Protein AF-A0A0L7K954-F1 (afdb_monomer_lite)

Foldseek 3Di:
DPDDPVPPDDPDDDDPVVVVVVVVVVVVVVVVVVVVVVVVVVVVVVVVVVVVVVVVVVVCVVVCVVPPPPPDLPDDLVVLQVLCVVVVHDSDDVPDDPVNSSVVSVVSVVVVVVVVVVPDPPVVCVVVVNDDPVVVVVVVVVVVVVVVVPPPDDDDDDDDDDDDDDDD

Radius of gyration: 40.03 Å; chains: 1; bounding box: 91×64×112 Å

Structure (mmCIF, N/CA/C/O backbone):
data_AF-A0A0L7K954-F1
#
_entry.id   AF-A0A0L7K954-F1
#
loop_
_atom_site.group_PDB
_atom_site.id
_atom_site.type_symbol
_atom_site.label_atom_id
_atom_site.label_alt_id
_atom_site.label_comp_id
_atom_site.label_asym_id
_atom_site.label_entity_id
_atom_site.label_seq_id
_atom_site.pdbx_PDB_ins_code
_atom_site.Cartn_x
_atom_site.Cartn_y
_atom_site.Cartn_z
_atom_site.occupancy
_atom_site.B_iso_or_equiv
_atom_site.auth_seq_id
_atom_site.auth_comp_id
_atom_site.auth_asym_id
_atom_site.auth_atom_id
_atom_site.pdbx_PDB_model_num
ATOM 1 N N . MET A 1 1 ? 67.110 -6.646 -55.947 1.00 38.53 1 MET A N 1
ATOM 2 C CA . MET A 1 1 ? 66.412 -5.771 -56.920 1.00 38.53 1 MET A CA 1
ATOM 3 C C . MET A 1 1 ? 64.968 -6.265 -56.921 1.00 38.53 1 MET A C 1
ATOM 5 O O . MET A 1 1 ? 64.557 -6.923 -57.857 1.00 38.53 1 MET A O 1
ATOM 9 N N . ASP A 1 2 ? 64.229 -6.052 -55.823 1.00 47.50 2 ASP A N 1
ATOM 10 C CA . ASP A 1 2 ? 63.022 -6.852 -55.506 1.00 47.50 2 ASP A CA 1
ATOM 11 C C . ASP A 1 2 ? 61.859 -5.988 -55.011 1.00 47.50 2 ASP A C 1
ATOM 13 O O . ASP A 1 2 ? 61.290 -6.209 -53.942 1.00 47.50 2 ASP A O 1
ATOM 17 N N . SER A 1 3 ? 61.516 -4.948 -55.768 1.00 51.44 3 SER A N 1
ATOM 18 C CA . SER A 1 3 ? 60.456 -4.015 -55.360 1.00 51.44 3 SER A CA 1
ATOM 19 C C . SER A 1 3 ? 59.520 -3.558 -56.481 1.00 51.44 3 SER A C 1
ATOM 21 O O . SER A 1 3 ? 58.655 -2.723 -56.234 1.00 51.44 3 SER A O 1
ATOM 23 N N . LEU A 1 4 ? 59.606 -4.137 -57.684 1.00 52.12 4 LEU A N 1
ATOM 24 C CA . LEU A 1 4 ? 58.765 -3.736 -58.825 1.00 52.12 4 LEU A CA 1
ATOM 25 C C . LEU A 1 4 ? 57.658 -4.739 -59.206 1.00 52.12 4 LEU A C 1
ATOM 27 O O . LEU A 1 4 ? 56.691 -4.339 -59.852 1.00 52.12 4 LEU A O 1
ATOM 31 N N . ASP A 1 5 ? 57.700 -5.989 -58.728 1.00 54.09 5 ASP A N 1
ATOM 32 C CA . ASP A 1 5 ? 56.756 -7.035 -59.173 1.00 54.09 5 ASP A CA 1
ATOM 33 C C . ASP A 1 5 ? 55.465 -7.176 -58.343 1.00 54.09 5 ASP A C 1
ATOM 35 O O . ASP A 1 5 ? 54.527 -7.851 -58.765 1.00 54.09 5 ASP A O 1
ATOM 39 N N . LYS A 1 6 ? 55.326 -6.486 -57.202 1.00 52.16 6 LYS A N 1
ATOM 40 C CA . LYS A 1 6 ? 54.077 -6.519 -56.401 1.00 52.16 6 LYS A CA 1
ATOM 41 C C . LYS A 1 6 ? 52.984 -5.550 -56.876 1.00 52.16 6 LYS A C 1
ATOM 43 O O . LYS A 1 6 ? 51.881 -5.572 -56.337 1.00 52.16 6 LYS A O 1
ATOM 48 N N . ILE A 1 7 ? 53.252 -4.717 -57.886 1.00 54.69 7 ILE A N 1
ATOM 49 C CA . ILE A 1 7 ? 52.321 -3.670 -58.360 1.00 54.69 7 ILE A CA 1
ATOM 50 C C . ILE A 1 7 ? 51.445 -4.156 -59.537 1.00 54.69 7 ILE A C 1
ATOM 52 O O . ILE A 1 7 ? 50.554 -3.444 -59.990 1.00 54.69 7 ILE A O 1
ATOM 56 N N . LYS A 1 8 ? 51.594 -5.404 -60.004 1.00 53.16 8 LYS A N 1
ATOM 57 C CA . LYS A 1 8 ? 50.666 -6.032 -60.972 1.00 53.16 8 LYS A CA 1
ATOM 58 C C . LYS A 1 8 ? 49.481 -6.738 -60.292 1.00 53.16 8 LYS A C 1
ATOM 60 O O . LYS A 1 8 ? 49.048 -7.809 -60.702 1.00 53.16 8 LYS A O 1
ATOM 65 N N . GLY A 1 9 ? 48.920 -6.127 -59.251 1.00 55.50 9 GLY A N 1
ATOM 66 C CA . GLY A 1 9 ? 47.622 -6.531 -58.713 1.00 55.50 9 GLY A CA 1
ATOM 67 C C . GLY A 1 9 ? 46.505 -5.985 -59.600 1.00 55.50 9 GLY A C 1
ATOM 68 O O . GLY A 1 9 ? 46.386 -4.772 -59.752 1.00 55.50 9 GLY A O 1
ATOM 69 N N . ASN A 1 10 ? 45.699 -6.867 -60.194 1.00 61.53 10 ASN A N 1
ATOM 70 C CA . ASN A 1 10 ? 44.480 -6.538 -60.938 1.00 61.53 10 ASN A CA 1
ATOM 71 C C . ASN A 1 10 ? 43.645 -5.493 -60.166 1.00 61.53 10 ASN A C 1
ATOM 73 O O . ASN A 1 10 ? 43.032 -5.828 -59.149 1.00 61.53 10 ASN A O 1
ATOM 77 N N . LYS A 1 11 ? 43.656 -4.222 -60.600 1.00 65.50 11 LYS A N 1
ATOM 78 C CA . LYS A 1 11 ? 42.882 -3.147 -59.961 1.00 65.50 11 LYS A CA 1
ATOM 79 C C . LYS A 1 11 ? 41.401 -3.420 -60.207 1.00 65.50 11 LYS A C 1
ATOM 81 O O . LYS A 1 11 ? 40.843 -3.019 -61.225 1.00 65.50 11 LYS A O 1
ATOM 86 N N . ARG A 1 12 ? 40.773 -4.137 -59.273 1.00 70.94 12 ARG A N 1
ATOM 87 C CA . ARG A 1 12 ? 39.321 -4.322 -59.231 1.00 70.94 12 ARG A CA 1
ATOM 88 C C . ARG A 1 12 ? 38.713 -2.955 -58.937 1.00 70.94 12 ARG A C 1
ATOM 90 O O . ARG A 1 12 ? 38.834 -2.443 -57.828 1.00 70.94 12 ARG A O 1
ATOM 97 N N . TRP A 1 13 ? 38.130 -2.340 -59.956 1.00 75.62 13 TRP A N 1
ATOM 98 C CA . TRP A 1 13 ? 37.354 -1.120 -59.795 1.00 75.62 13 TRP A CA 1
ATOM 99 C C . TRP A 1 13 ? 36.072 -1.481 -59.048 1.00 75.62 13 TRP A C 1
ATOM 101 O O . TRP A 1 13 ? 35.283 -2.293 -59.525 1.00 75.62 13 TRP A O 1
ATOM 111 N N . PHE A 1 14 ? 35.891 -0.912 -57.861 1.00 73.88 14 PHE A N 1
ATOM 112 C CA . PHE A 1 14 ? 34.662 -1.062 -57.093 1.00 73.88 14 PHE A CA 1
ATOM 113 C C . PHE A 1 14 ? 33.767 0.139 -57.357 1.00 73.88 14 PHE A C 1
ATOM 115 O O . PHE A 1 14 ? 34.235 1.279 -57.399 1.00 73.88 14 PHE A O 1
ATOM 122 N N . LYS A 1 15 ? 32.471 -0.109 -57.541 1.00 86.75 15 LYS A N 1
ATOM 123 C CA . LYS A 1 15 ? 31.499 0.971 -57.663 1.00 86.75 15 LYS A CA 1
ATOM 124 C C . LYS A 1 15 ? 31.411 1.675 -56.311 1.00 86.75 15 LYS A C 1
ATOM 126 O O . LYS A 1 15 ? 31.278 1.018 -55.282 1.00 86.75 15 LYS A O 1
ATOM 131 N N . GLN A 1 16 ? 31.449 3.005 -56.308 1.00 83.00 16 GLN A N 1
ATOM 132 C CA . GLN A 1 16 ? 31.371 3.791 -55.070 1.00 83.00 16 GLN A CA 1
ATOM 133 C C . GLN A 1 16 ? 30.126 3.432 -54.238 1.00 83.00 16 GLN A C 1
ATOM 135 O O . GLN A 1 16 ? 30.214 3.294 -53.022 1.00 83.00 16 GLN A O 1
ATOM 140 N N . ALA A 1 17 ? 29.001 3.178 -54.915 1.00 86.00 17 ALA A N 1
ATOM 141 C CA . ALA A 1 17 ? 27.760 2.730 -54.289 1.00 86.00 17 ALA A CA 1
ATOM 142 C C . ALA A 1 17 ? 27.900 1.385 -53.549 1.00 86.00 17 ALA A C 1
ATOM 144 O O . ALA A 1 17 ? 27.275 1.191 -52.511 1.00 86.00 17 ALA A O 1
ATOM 145 N N . ASP A 1 18 ? 28.731 0.460 -54.040 1.00 86.88 18 ASP A N 1
ATOM 146 C CA . ASP A 1 18 ? 28.927 -0.847 -53.399 1.00 86.88 18 ASP A CA 1
ATOM 147 C C . ASP A 1 18 ? 29.752 -0.710 -52.111 1.00 86.88 18 ASP A C 1
ATOM 149 O O . ASP A 1 18 ? 29.427 -1.331 -51.098 1.00 86.88 18 ASP A O 1
ATOM 153 N N . LEU A 1 19 ? 30.769 0.161 -52.122 1.00 84.94 19 LEU A N 1
ATOM 154 C CA . LEU A 1 19 ? 31.563 0.498 -50.935 1.00 84.94 19 LEU A CA 1
ATOM 155 C C . LEU A 1 19 ? 30.722 1.210 -49.868 1.00 84.94 19 LEU A C 1
ATOM 157 O O . LEU A 1 19 ? 30.845 0.916 -48.680 1.00 84.94 19 LEU A O 1
ATOM 161 N N . GLU A 1 20 ? 29.861 2.138 -50.279 1.00 86.06 20 GLU A N 1
ATOM 162 C CA . GLU A 1 20 ? 28.959 2.855 -49.377 1.00 86.06 20 GLU A CA 1
ATOM 163 C C . GLU A 1 20 ? 27.897 1.924 -48.778 1.00 86.06 20 GLU A C 1
ATOM 165 O O . GLU A 1 20 ? 27.682 1.923 -47.567 1.00 86.06 20 GLU A O 1
ATOM 170 N N . ASN A 1 21 ? 27.318 1.036 -49.590 1.00 89.00 21 ASN A N 1
ATOM 171 C CA . ASN A 1 21 ? 26.397 0.008 -49.111 1.00 89.00 21 ASN A CA 1
ATOM 172 C C . ASN A 1 21 ? 27.053 -0.944 -48.107 1.00 89.00 21 ASN A C 1
ATOM 174 O O . ASN A 1 21 ? 26.406 -1.356 -47.144 1.00 89.00 21 ASN A O 1
ATOM 178 N N . GLN A 1 22 ? 28.323 -1.303 -48.307 1.00 88.44 22 GLN A N 1
ATOM 179 C CA . GLN A 1 22 ? 29.054 -2.138 -47.358 1.00 88.44 22 GLN A CA 1
ATOM 180 C C . GLN A 1 22 ? 29.241 -1.423 -46.012 1.00 88.44 22 GLN A C 1
ATOM 182 O O . GLN A 1 22 ? 28.912 -1.996 -44.973 1.00 88.44 22 GLN A O 1
ATOM 187 N N . LYS A 1 23 ? 29.657 -0.151 -46.030 1.00 90.50 23 LYS A N 1
ATOM 188 C CA . LYS A 1 23 ? 29.780 0.672 -44.815 1.00 90.50 23 LYS A CA 1
ATOM 189 C C . LYS A 1 23 ? 28.443 0.820 -44.088 1.00 90.50 23 LYS A C 1
ATOM 191 O O . LYS A 1 23 ? 28.375 0.610 -42.882 1.00 90.50 23 LYS A O 1
ATOM 196 N N . ASN A 1 24 ? 27.364 1.104 -44.816 1.00 90.62 24 ASN A N 1
ATOM 197 C CA . ASN A 1 24 ? 26.029 1.257 -44.232 1.00 90.62 24 ASN A CA 1
ATOM 198 C C . ASN A 1 24 ? 25.519 -0.047 -43.600 1.00 90.62 24 ASN A C 1
ATOM 200 O O . ASN A 1 24 ? 24.907 -0.018 -42.534 1.00 90.62 24 ASN A O 1
ATOM 204 N N . LYS A 1 25 ? 25.812 -1.205 -44.206 1.00 92.38 25 LYS A N 1
ATOM 205 C CA . LYS A 1 25 ? 25.501 -2.516 -43.613 1.00 92.38 25 LYS A CA 1
ATOM 206 C C . LYS A 1 25 ? 26.268 -2.757 -42.315 1.00 92.38 25 LYS A C 1
ATOM 208 O O . LYS A 1 25 ? 25.685 -3.250 -41.354 1.00 92.38 25 LYS A O 1
ATOM 213 N N . GLU A 1 26 ? 27.553 -2.418 -42.269 1.00 91.12 26 GLU A N 1
ATOM 214 C CA . GLU A 1 26 ? 28.372 -2.558 -41.059 1.00 91.12 26 GLU A CA 1
ATOM 215 C C . GLU A 1 26 ? 27.869 -1.653 -39.927 1.00 91.12 26 GLU A C 1
ATOM 217 O O . GLU A 1 26 ? 27.728 -2.111 -38.791 1.00 91.12 26 GLU A O 1
ATOM 222 N N . ILE A 1 27 ? 27.512 -0.409 -40.255 1.00 92.00 27 ILE A N 1
ATOM 223 C CA . ILE A 1 27 ? 26.929 0.558 -39.319 1.00 92.00 27 ILE A CA 1
ATOM 224 C C . ILE A 1 27 ? 25.591 0.044 -38.769 1.00 92.00 27 ILE A C 1
ATOM 226 O O . ILE A 1 27 ? 25.400 -0.003 -37.553 1.00 92.00 27 ILE A O 1
ATOM 230 N N . ASN A 1 28 ? 24.683 -0.416 -39.633 1.00 93.12 28 ASN A N 1
ATOM 231 C CA . ASN A 1 28 ? 23.399 -0.970 -39.195 1.00 93.12 28 ASN A CA 1
ATOM 232 C C . ASN A 1 28 ? 23.585 -2.208 -38.309 1.00 93.12 28 ASN A C 1
ATOM 234 O O . ASN A 1 28 ? 22.972 -2.301 -37.247 1.00 93.12 28 ASN A O 1
ATOM 238 N N . ASN A 1 29 ? 24.489 -3.116 -38.684 1.00 93.38 29 ASN A N 1
ATOM 239 C CA . ASN A 1 29 ? 24.807 -4.295 -37.878 1.00 93.38 29 ASN A CA 1
ATOM 240 C C . ASN A 1 29 ? 25.345 -3.928 -36.487 1.00 93.38 29 ASN A C 1
ATOM 242 O O . ASN A 1 29 ? 25.067 -4.633 -35.516 1.00 93.38 29 ASN A O 1
ATOM 246 N N . PHE A 1 30 ? 26.124 -2.849 -36.376 1.00 95.00 30 PHE A N 1
ATOM 247 C CA . PHE A 1 30 ? 26.600 -2.346 -35.089 1.00 95.00 30 PHE A CA 1
ATOM 248 C C . PHE A 1 30 ? 25.434 -1.874 -34.212 1.00 95.00 30 PHE A C 1
ATOM 250 O O . PHE A 1 30 ? 25.303 -2.328 -33.074 1.00 95.00 30 PHE A O 1
ATOM 257 N N . TYR A 1 31 ? 24.542 -1.041 -34.756 1.00 93.31 31 TYR A N 1
ATOM 258 C CA . TYR A 1 31 ? 23.373 -0.551 -34.021 1.00 93.31 31 TYR A CA 1
ATOM 259 C C . TYR A 1 31 ? 22.415 -1.673 -33.615 1.00 93.31 31 TYR A C 1
ATOM 261 O O . TYR A 1 31 ? 21.923 -1.683 -32.486 1.00 93.31 31 TYR A O 1
ATOM 269 N N . GLU A 1 32 ? 22.187 -2.658 -34.485 1.00 93.31 32 GLU A N 1
ATOM 270 C CA . GLU A 1 32 ? 21.366 -3.822 -34.150 1.00 93.31 32 GLU A CA 1
ATOM 271 C C . GLU A 1 32 ? 21.956 -4.644 -32.999 1.00 93.31 32 GLU A C 1
ATOM 273 O O . GLU A 1 32 ? 21.216 -5.124 -32.137 1.00 93.31 32 GLU A O 1
ATOM 278 N N . LYS A 1 33 ? 23.283 -4.820 -32.966 1.00 93.88 33 LYS A N 1
ATOM 279 C CA . LYS A 1 33 ? 23.968 -5.525 -31.873 1.00 93.88 33 LYS A CA 1
ATOM 280 C C . LYS A 1 33 ? 23.860 -4.759 -30.558 1.00 93.88 33 LYS A C 1
ATOM 282 O O . LYS A 1 33 ? 23.524 -5.367 -29.545 1.00 93.88 33 LYS A O 1
ATOM 287 N N . GLU A 1 34 ? 24.085 -3.448 -30.581 1.00 93.19 34 GLU A N 1
ATOM 288 C CA . GLU A 1 34 ? 23.914 -2.570 -29.414 1.00 93.19 34 GLU A CA 1
ATOM 289 C C . GLU A 1 34 ? 22.482 -2.626 -28.863 1.00 93.19 34 GLU A C 1
ATOM 291 O O . GLU A 1 34 ? 22.276 -2.800 -27.662 1.00 93.19 34 GLU A O 1
ATOM 296 N N . LEU A 1 35 ? 21.473 -2.566 -29.738 1.00 91.69 35 LEU A N 1
ATOM 297 C CA . LEU A 1 35 ? 20.065 -2.682 -29.346 1.00 91.69 35 LEU A CA 1
ATOM 298 C C . LEU A 1 35 ? 19.748 -4.038 -28.708 1.00 91.69 35 LEU A C 1
ATOM 300 O O . LEU A 1 35 ? 19.086 -4.096 -27.670 1.00 91.69 35 LEU A O 1
ATOM 304 N N . LYS A 1 36 ? 20.235 -5.135 -29.302 1.00 94.38 36 LYS A N 1
ATOM 305 C CA . LYS A 1 36 ? 20.065 -6.486 -28.744 1.00 94.38 36 LYS A CA 1
ATOM 306 C C . LYS A 1 36 ? 20.716 -6.604 -27.368 1.00 94.38 36 LYS A C 1
ATOM 308 O O . LYS A 1 36 ? 20.097 -7.157 -26.463 1.00 94.38 36 LYS A O 1
ATOM 313 N N . LYS A 1 37 ? 21.916 -6.046 -27.195 1.00 94.81 37 LYS A N 1
ATOM 314 C CA . LYS A 1 37 ? 22.638 -6.048 -25.919 1.00 94.81 37 LYS A CA 1
ATOM 315 C C . LYS A 1 37 ? 21.861 -5.307 -24.828 1.00 94.81 37 LYS A C 1
ATOM 317 O O . LYS A 1 37 ? 21.588 -5.894 -23.787 1.00 94.81 37 LYS A O 1
ATOM 322 N N . LYS A 1 38 ? 21.395 -4.085 -25.109 1.00 93.94 38 LYS A N 1
ATOM 323 C CA . LYS A 1 38 ? 20.568 -3.299 -24.173 1.00 93.94 38 LYS A CA 1
ATOM 324 C C . LYS A 1 38 ? 19.287 -4.025 -23.770 1.00 93.94 38 LYS A C 1
ATOM 326 O O . LYS A 1 38 ? 18.885 -3.979 -22.614 1.00 93.94 38 LYS A O 1
ATOM 331 N N . LYS A 1 39 ? 18.653 -4.730 -24.712 1.00 92.94 39 LYS A N 1
ATOM 332 C CA . LYS A 1 39 ? 17.441 -5.512 -24.434 1.00 92.94 39 LYS A CA 1
ATOM 333 C C . LYS A 1 39 ? 17.707 -6.683 -23.480 1.00 92.94 39 LYS A C 1
ATOM 335 O O . LYS A 1 39 ? 16.861 -6.971 -22.639 1.00 92.94 39 LYS A O 1
ATOM 340 N N . ILE A 1 40 ? 18.858 -7.346 -23.607 1.00 93.69 40 ILE A N 1
ATOM 341 C CA . ILE A 1 40 ? 19.269 -8.438 -22.709 1.00 93.69 40 ILE A CA 1
ATOM 342 C C . ILE A 1 40 ? 19.586 -7.889 -21.314 1.00 93.69 40 ILE A C 1
ATOM 344 O O . ILE A 1 40 ? 19.078 -8.416 -20.329 1.00 93.69 40 ILE A O 1
ATOM 348 N N . GLU A 1 41 ? 20.358 -6.804 -21.233 1.00 93.38 41 GLU A N 1
ATOM 349 C CA . GLU A 1 41 ? 20.715 -6.159 -19.962 1.00 93.38 41 GLU A CA 1
ATOM 350 C C . GLU A 1 41 ? 19.473 -5.700 -19.182 1.00 93.38 41 GLU A C 1
ATOM 352 O O . GLU A 1 41 ? 19.365 -5.943 -17.979 1.00 93.38 41 GLU A O 1
ATOM 357 N N . GLU A 1 42 ? 18.496 -5.097 -19.866 1.00 92.25 42 GLU A N 1
ATOM 358 C CA . GLU A 1 42 ? 17.243 -4.669 -19.237 1.00 92.25 42 GLU A CA 1
ATOM 359 C C . GLU A 1 42 ? 16.406 -5.865 -18.762 1.00 92.25 42 GLU A C 1
ATOM 361 O O . GLU A 1 42 ? 15.847 -5.838 -17.666 1.00 92.25 42 GLU A O 1
ATOM 366 N N . TYR A 1 43 ? 16.366 -6.954 -19.536 1.00 94.31 43 TYR A N 1
ATOM 367 C CA . TYR A 1 43 ? 15.687 -8.180 -19.119 1.00 94.31 43 TYR A CA 1
ATOM 368 C C . TYR A 1 43 ? 16.324 -8.789 -17.861 1.00 94.31 43 TYR A C 1
ATOM 370 O O . TYR A 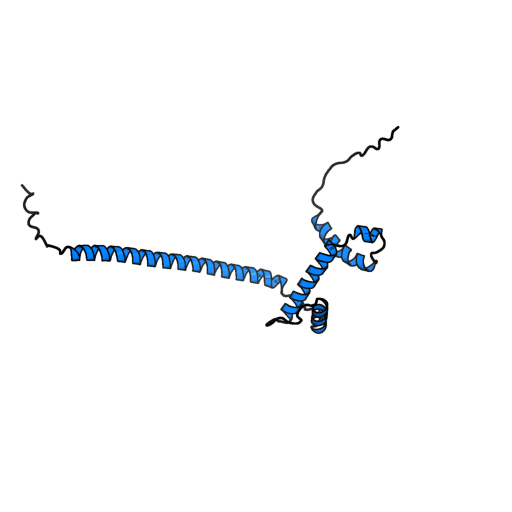1 43 ? 15.615 -9.157 -16.926 1.00 94.31 43 TYR A O 1
ATOM 378 N N . GLU A 1 44 ? 17.656 -8.854 -17.790 1.00 93.56 44 GLU A N 1
ATOM 379 C CA . GLU A 1 44 ? 18.361 -9.329 -16.595 1.00 93.56 44 GLU A CA 1
ATOM 380 C C . GLU A 1 44 ? 18.121 -8.427 -15.379 1.00 93.56 44 GLU A C 1
ATOM 382 O O . GLU A 1 44 ? 17.959 -8.921 -14.259 1.00 93.56 44 GLU A O 1
ATOM 387 N N . ARG A 1 45 ? 18.065 -7.107 -15.586 1.00 94.69 45 ARG A N 1
ATOM 388 C CA . ARG A 1 45 ? 17.742 -6.137 -14.536 1.00 94.69 45 ARG A CA 1
ATOM 389 C C . ARG A 1 45 ? 16.328 -6.344 -13.995 1.00 94.69 45 ARG A C 1
ATOM 391 O O . ARG A 1 45 ? 16.152 -6.398 -12.778 1.00 94.69 45 ARG A O 1
ATOM 398 N N . LEU A 1 46 ? 15.339 -6.485 -14.878 1.00 93.44 46 LEU A N 1
ATOM 399 C CA . LEU A 1 46 ? 13.946 -6.736 -14.502 1.00 93.44 46 LEU A CA 1
ATOM 400 C C . LEU A 1 46 ? 13.789 -8.081 -13.793 1.00 93.44 46 LEU A C 1
ATOM 402 O O . LEU A 1 46 ? 13.093 -8.160 -12.785 1.00 93.44 46 LEU A O 1
ATOM 406 N N . LYS A 1 47 ? 14.494 -9.115 -14.260 1.00 93.31 47 LYS A N 1
ATOM 407 C CA . LYS A 1 47 ? 14.514 -10.426 -13.610 1.00 93.31 47 LYS A CA 1
ATOM 408 C C . LYS A 1 47 ? 15.033 -10.336 -12.172 1.00 93.31 47 LYS A C 1
ATOM 410 O O . LYS A 1 47 ? 14.380 -10.844 -11.271 1.00 93.31 47 LYS A O 1
ATOM 415 N N . LYS A 1 48 ? 16.142 -9.624 -11.936 1.00 92.50 48 LYS A N 1
ATOM 416 C CA . LYS A 1 48 ? 16.669 -9.391 -10.576 1.00 92.50 48 LYS A CA 1
ATOM 417 C C . LYS A 1 48 ? 15.670 -8.650 -9.687 1.00 92.50 48 LYS A C 1
ATOM 419 O O . LYS A 1 48 ? 15.514 -9.013 -8.528 1.00 92.50 48 LYS A O 1
ATOM 424 N N . LEU A 1 49 ? 14.990 -7.62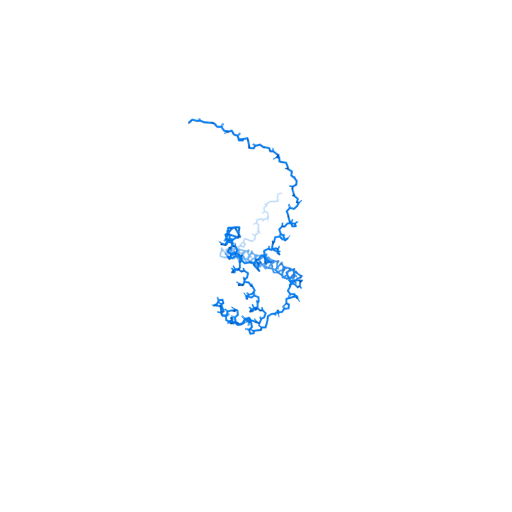9 -10.213 1.00 90.50 49 LEU A N 1
ATOM 425 C CA . LEU A 1 49 ? 13.959 -6.913 -9.455 1.00 90.50 49 LEU A CA 1
ATOM 426 C C . LEU A 1 49 ? 12.792 -7.831 -9.079 1.00 90.50 49 LEU A C 1
ATOM 428 O O . LEU A 1 49 ? 12.353 -7.796 -7.932 1.00 90.50 49 LEU A O 1
ATOM 432 N N . ASN A 1 50 ? 12.336 -8.673 -10.007 1.00 89.81 50 ASN A N 1
ATOM 433 C CA . ASN A 1 50 ? 11.273 -9.633 -9.735 1.00 89.81 50 ASN A CA 1
ATOM 434 C C . ASN A 1 50 ? 11.689 -10.654 -8.668 1.00 89.81 50 ASN A C 1
ATOM 436 O O . ASN A 1 50 ? 10.966 -10.838 -7.696 1.00 89.81 50 ASN A O 1
ATOM 440 N N . ASP A 1 51 ? 12.894 -11.219 -8.790 1.00 87.69 51 ASP A N 1
ATOM 441 C CA . ASP A 1 51 ? 13.444 -12.168 -7.815 1.00 87.69 51 ASP A CA 1
ATOM 442 C C . ASP A 1 51 ? 13.505 -11.524 -6.402 1.00 87.69 51 ASP A C 1
ATOM 444 O O . ASP A 1 51 ? 13.081 -12.128 -5.417 1.00 87.69 51 ASP A O 1
ATOM 448 N N . THR A 1 52 ? 13.917 -10.249 -6.286 1.00 87.38 52 THR A N 1
ATOM 449 C CA . THR A 1 52 ? 13.910 -9.529 -4.991 1.00 87.38 52 THR A CA 1
ATOM 450 C C . THR A 1 52 ? 12.513 -9.221 -4.452 1.00 87.38 52 THR A C 1
ATOM 452 O O . THR A 1 52 ? 12.329 -9.121 -3.237 1.00 87.38 52 THR A O 1
ATOM 455 N N . LEU A 1 53 ? 11.531 -9.022 -5.332 1.00 82.12 53 LEU A N 1
ATOM 456 C CA . LEU A 1 53 ? 10.153 -8.765 -4.935 1.00 82.12 53 LEU A CA 1
ATOM 457 C C . LEU A 1 53 ? 9.517 -10.052 -4.397 1.00 82.12 53 LEU A C 1
ATOM 459 O O . LEU A 1 53 ? 8.927 -10.025 -3.320 1.00 82.12 53 LEU A O 1
ATOM 463 N N . ASP A 1 54 ? 9.737 -11.182 -5.071 1.00 75.00 54 ASP A N 1
ATOM 464 C CA . ASP A 1 54 ? 9.307 -12.508 -4.617 1.00 75.00 54 ASP A CA 1
ATOM 465 C C . ASP A 1 54 ? 9.927 -12.873 -3.257 1.00 75.00 54 ASP A C 1
ATOM 467 O O . ASP A 1 54 ? 9.245 -13.396 -2.373 1.00 75.00 54 ASP A O 1
ATOM 471 N N . GLU A 1 55 ? 11.204 -12.545 -3.034 1.00 76.75 55 GLU A N 1
ATOM 472 C CA . GLU A 1 55 ? 11.854 -12.706 -1.728 1.00 76.75 55 GLU A CA 1
ATOM 473 C C . GLU A 1 55 ? 11.245 -11.810 -0.642 1.00 76.75 55 GLU A C 1
ATOM 475 O O . GLU A 1 55 ? 11.060 -12.263 0.489 1.00 76.75 55 GLU A O 1
ATOM 480 N N . LYS A 1 56 ? 10.907 -10.552 -0.961 1.00 72.19 56 LYS A N 1
ATOM 481 C CA . LYS A 1 56 ? 10.207 -9.655 -0.026 1.00 72.19 56 LYS A CA 1
ATOM 482 C C . LYS A 1 56 ? 8.811 -10.170 0.306 1.00 72.19 56 LYS A C 1
ATOM 484 O O . LYS A 1 56 ? 8.447 -10.170 1.475 1.00 72.19 56 LYS A O 1
ATOM 489 N N . HIS A 1 57 ? 8.055 -10.654 -0.678 1.00 66.50 57 HIS A N 1
ATOM 490 C CA . HIS A 1 57 ? 6.744 -11.257 -0.436 1.00 66.50 57 HIS A CA 1
ATOM 491 C C . HIS A 1 57 ? 6.845 -12.529 0.415 1.00 66.50 57 HIS A C 1
ATOM 493 O O . HIS A 1 57 ? 6.034 -12.710 1.317 1.00 66.50 57 HIS A O 1
ATOM 499 N N . LYS A 1 58 ? 7.870 -13.371 0.214 1.00 65.88 58 LYS A N 1
ATOM 500 C CA . LYS A 1 58 ? 8.124 -14.533 1.085 1.00 65.88 58 LYS A CA 1
ATOM 501 C C . LYS A 1 58 ? 8.499 -14.144 2.516 1.00 65.88 58 LYS A C 1
ATOM 503 O O . LYS A 1 58 ? 8.029 -14.791 3.443 1.00 65.88 58 LYS A O 1
ATOM 508 N N . LYS A 1 59 ? 9.326 -13.109 2.704 1.00 60.44 59 LYS A N 1
ATOM 509 C CA . LYS A 1 59 ? 9.693 -12.608 4.042 1.00 60.44 59 LYS A CA 1
ATOM 510 C C . LYS A 1 59 ? 8.501 -11.979 4.760 1.00 60.44 59 LYS A C 1
ATOM 512 O O . LYS A 1 59 ? 8.276 -12.288 5.920 1.00 60.44 59 LYS A O 1
ATOM 517 N N . ASN A 1 60 ? 7.698 -11.190 4.049 1.00 54.69 60 ASN A N 1
ATOM 518 C CA . ASN A 1 60 ? 6.485 -10.605 4.610 1.00 54.69 60 ASN A CA 1
ATOM 519 C C . ASN A 1 60 ? 5.448 -11.680 4.956 1.00 54.69 60 ASN A C 1
ATOM 521 O O . ASN A 1 60 ? 4.839 -11.572 6.002 1.00 54.69 60 ASN A O 1
ATOM 525 N N . ASN A 1 61 ? 5.280 -12.745 4.162 1.00 52.59 61 ASN A N 1
ATOM 526 C CA . ASN A 1 61 ? 4.365 -13.835 4.534 1.00 52.59 61 ASN A CA 1
ATOM 527 C C . ASN A 1 61 ? 4.793 -14.563 5.821 1.00 52.59 61 ASN A C 1
ATOM 529 O O . ASN A 1 61 ? 3.930 -14.979 6.581 1.00 52.59 61 ASN A O 1
ATOM 533 N N . ALA A 1 62 ? 6.095 -14.695 6.094 1.00 52.22 62 ALA A N 1
ATOM 534 C CA . ALA A 1 62 ? 6.577 -15.351 7.312 1.00 52.22 62 ALA A CA 1
ATOM 535 C C . ALA A 1 62 ? 6.392 -14.498 8.586 1.00 52.22 62 ALA A C 1
ATOM 537 O O . ALA A 1 62 ? 6.143 -15.058 9.650 1.00 52.22 62 ALA A O 1
ATOM 538 N N . ASP A 1 63 ? 6.484 -13.166 8.483 1.00 47.94 63 ASP A N 1
ATOM 539 C CA . ASP A 1 63 ? 6.190 -12.256 9.605 1.00 47.94 63 ASP A CA 1
ATOM 540 C C . ASP A 1 63 ? 4.677 -12.002 9.763 1.00 47.94 63 ASP A C 1
ATOM 542 O O . ASP A 1 63 ? 4.178 -11.891 10.879 1.00 47.94 63 ASP A O 1
ATOM 546 N N . VAL A 1 64 ? 3.918 -11.988 8.663 1.00 49.66 64 VAL A N 1
ATOM 547 C CA . VAL A 1 64 ? 2.460 -11.781 8.662 1.00 49.66 64 VAL A CA 1
ATOM 548 C C . VAL A 1 64 ? 1.703 -13.009 9.187 1.00 49.66 64 VAL A C 1
ATOM 550 O O . VAL A 1 64 ? 0.716 -12.856 9.906 1.00 49.66 64 VAL A O 1
ATOM 553 N N . GLU A 1 65 ? 2.185 -14.232 8.932 1.00 46.12 65 GLU A N 1
ATOM 554 C CA . GLU A 1 65 ? 1.570 -15.449 9.486 1.00 46.12 65 GLU A CA 1
ATOM 555 C C . GLU A 1 65 ? 1.676 -15.552 11.019 1.00 46.12 65 GLU A C 1
ATOM 557 O O . GLU A 1 65 ? 0.866 -16.252 11.617 1.00 46.12 65 GLU A O 1
ATOM 562 N N . ASN A 1 66 ? 2.603 -14.847 11.682 1.00 46.72 66 ASN A N 1
ATOM 563 C CA . ASN A 1 66 ? 2.695 -14.866 13.150 1.00 46.72 66 ASN A CA 1
ATOM 564 C C . ASN A 1 66 ? 1.801 -13.825 13.849 1.00 46.72 66 ASN A C 1
ATOM 566 O O . ASN A 1 66 ? 1.481 -14.013 15.023 1.00 46.72 66 ASN A O 1
ATOM 570 N N . GLU A 1 67 ? 1.362 -12.764 13.161 1.00 51.94 67 GLU A N 1
ATOM 571 C CA . GLU A 1 67 ? 0.479 -11.739 13.748 1.00 51.94 67 GLU A CA 1
ATOM 572 C C . GLU A 1 67 ? -0.990 -11.848 13.293 1.00 51.94 67 GLU A C 1
ATOM 574 O O . GLU A 1 67 ? -1.894 -11.450 14.032 1.00 51.94 67 GLU A O 1
ATOM 579 N N . GLU A 1 68 ? -1.276 -12.426 12.118 1.00 51.84 68 GLU A N 1
ATOM 580 C CA . GLU A 1 68 ? -2.645 -12.479 11.573 1.00 51.84 68 GLU A CA 1
ATOM 581 C C . GLU A 1 68 ? -3.469 -13.707 12.000 1.00 51.84 68 GLU A C 1
ATOM 583 O O . GLU A 1 68 ? -4.698 -13.689 11.892 1.00 51.84 68 GLU A O 1
ATOM 588 N N . THR A 1 69 ? -2.857 -14.776 12.519 1.00 47.66 69 THR A N 1
ATOM 589 C CA . THR A 1 69 ? -3.567 -16.056 12.724 1.00 47.66 69 THR A CA 1
ATOM 590 C C . THR A 1 69 ? -4.341 -16.181 14.036 1.00 47.66 69 THR A C 1
ATOM 592 O O . THR A 1 69 ? -5.030 -17.180 14.219 1.00 47.66 69 THR A O 1
ATOM 595 N N . ASN A 1 70 ? -4.293 -15.193 14.936 1.00 51.22 70 ASN A N 1
ATOM 596 C CA . ASN A 1 70 ? -5.006 -15.241 16.224 1.00 51.22 70 ASN A CA 1
ATOM 597 C C . ASN A 1 70 ? -5.934 -14.043 16.469 1.00 51.22 70 ASN A C 1
ATOM 599 O O . ASN A 1 70 ? -6.190 -13.674 17.613 1.00 51.22 70 ASN A O 1
ATOM 603 N N . ILE A 1 71 ? -6.478 -13.421 15.420 1.00 56.50 71 ILE A N 1
ATOM 604 C CA . ILE A 1 71 ? -7.558 -12.445 15.606 1.00 56.50 71 ILE A CA 1
ATOM 605 C C . ILE A 1 71 ? -8.892 -13.172 15.463 1.00 56.50 71 ILE A C 1
ATOM 607 O O . ILE A 1 71 ? -9.565 -13.115 14.434 1.00 56.50 71 ILE A O 1
ATOM 611 N N . GLU A 1 72 ? -9.277 -13.876 16.523 1.00 64.50 72 GLU A N 1
ATOM 612 C CA . GLU A 1 72 ? -10.643 -14.359 16.671 1.00 64.50 72 GLU A CA 1
ATOM 613 C C . GLU A 1 72 ? -11.577 -13.136 16.608 1.00 64.50 72 GLU A C 1
ATOM 615 O O . GLU A 1 72 ? -11.384 -12.144 17.321 1.00 64.50 72 GLU A O 1
ATOM 620 N N . ILE A 1 73 ? -12.550 -13.143 15.690 1.00 70.19 73 ILE A N 1
ATOM 621 C CA . ILE A 1 73 ? -13.504 -12.038 15.565 1.00 70.19 73 ILE A CA 1
ATOM 622 C C . ILE A 1 73 ? -14.367 -12.046 16.831 1.00 70.19 73 ILE A C 1
ATOM 624 O O . ILE A 1 73 ? -15.343 -12.784 16.935 1.00 70.19 73 ILE A O 1
ATOM 628 N N . THR A 1 74 ? -14.003 -11.211 17.800 1.00 77.38 74 THR A N 1
ATOM 629 C CA . THR A 1 74 ? -14.676 -11.140 19.107 1.00 77.38 74 THR A CA 1
ATOM 630 C C . THR A 1 74 ? -16.107 -10.605 19.006 1.00 77.38 74 THR A C 1
ATOM 632 O O . THR A 1 74 ? -16.942 -10.866 19.871 1.00 77.38 74 THR A O 1
ATOM 635 N N . LEU A 1 75 ? -16.409 -9.846 17.947 1.00 82.12 75 LEU A N 1
ATOM 636 C CA . LEU A 1 75 ? -17.691 -9.179 17.743 1.00 82.12 75 LEU A CA 1
ATOM 637 C C . LEU A 1 75 ? -18.556 -9.904 16.715 1.00 82.12 75 LEU A C 1
ATOM 639 O O . LEU A 1 75 ? -18.134 -10.199 15.602 1.00 82.12 75 LEU A O 1
ATOM 643 N N . SER A 1 76 ? -19.837 -10.081 17.032 1.00 90.19 76 SER A N 1
ATOM 644 C CA . SER A 1 76 ? -20.797 -10.587 16.052 1.00 90.19 76 SER A CA 1
ATOM 645 C C . SER A 1 76 ? -20.990 -9.603 14.891 1.00 90.19 76 SER A C 1
ATOM 647 O O . SER A 1 76 ? -20.961 -8.381 15.068 1.00 90.19 76 SER A O 1
ATOM 649 N N . ASN A 1 77 ? -21.327 -10.124 13.708 1.00 90.00 77 ASN A N 1
ATOM 650 C CA . ASN A 1 77 ? -21.631 -9.306 12.527 1.00 90.00 77 ASN A CA 1
ATOM 651 C C . ASN A 1 77 ? -22.676 -8.209 12.804 1.00 90.00 77 ASN A C 1
ATOM 653 O O . ASN A 1 77 ? -22.548 -7.089 12.313 1.00 90.00 77 ASN A O 1
ATOM 657 N N . LYS A 1 78 ? -23.688 -8.483 13.639 1.00 92.75 78 LYS A N 1
ATOM 658 C CA . LYS A 1 78 ? -24.695 -7.480 14.025 1.00 92.75 78 LYS A CA 1
ATOM 659 C C . LYS A 1 78 ? -24.077 -6.308 14.791 1.00 92.75 78 LYS A C 1
ATOM 661 O O . LYS A 1 78 ? -24.403 -5.158 14.501 1.00 92.75 78 LYS A O 1
ATOM 666 N N . GLN A 1 79 ? -23.181 -6.592 15.737 1.00 92.44 79 GLN A N 1
ATOM 667 C CA . GLN A 1 79 ? -22.480 -5.564 16.510 1.00 92.44 79 GLN A CA 1
ATOM 668 C C . GLN A 1 79 ? -21.560 -4.735 15.613 1.00 92.44 79 GLN A C 1
ATOM 670 O O . GLN A 1 79 ? -21.582 -3.510 15.700 1.00 92.44 79 GLN A O 1
ATOM 675 N N . ILE A 1 80 ? -20.834 -5.380 14.695 1.00 92.44 80 ILE A N 1
ATOM 676 C CA . ILE A 1 80 ? -19.953 -4.699 13.734 1.00 92.44 80 ILE A CA 1
ATOM 677 C C . ILE A 1 80 ? -20.755 -3.708 12.878 1.00 92.44 80 ILE A C 1
ATOM 679 O O . ILE A 1 80 ? -20.391 -2.539 12.766 1.00 92.44 80 ILE A O 1
ATOM 683 N N . ILE A 1 81 ? -21.896 -4.139 12.331 1.00 93.81 81 ILE A N 1
ATOM 684 C CA . ILE A 1 81 ? -22.786 -3.279 11.535 1.00 93.81 81 ILE A CA 1
ATOM 685 C C . ILE A 1 81 ? -23.298 -2.093 12.362 1.00 93.81 81 ILE A C 1
ATOM 687 O O . ILE A 1 81 ? -23.350 -0.966 11.865 1.00 93.81 81 ILE A O 1
ATOM 691 N N . MET A 1 82 ? -23.699 -2.338 13.610 1.00 94.69 82 MET A N 1
ATOM 692 C CA . MET A 1 82 ? -24.227 -1.300 14.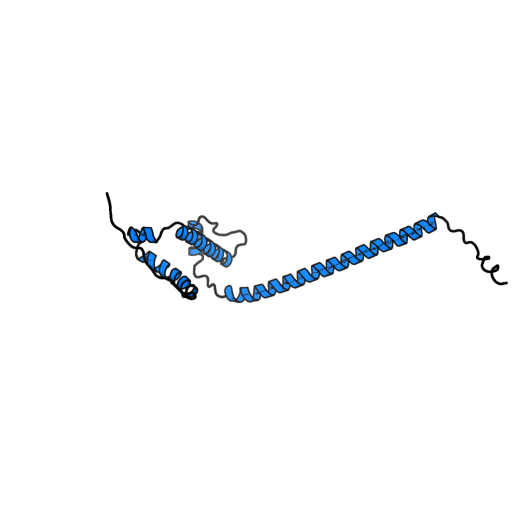493 1.00 94.69 82 MET A CA 1
ATOM 693 C C . MET A 1 82 ? -23.164 -0.241 14.810 1.00 94.69 82 MET A C 1
ATOM 695 O O . MET A 1 82 ? -23.449 0.952 14.707 1.00 94.69 82 MET A O 1
ATOM 699 N N . LEU A 1 83 ? -21.934 -0.669 15.105 1.00 93.12 83 LEU A N 1
ATOM 700 C CA . LEU A 1 83 ? -20.803 0.221 15.360 1.00 93.12 83 LEU A CA 1
ATOM 701 C C . LEU A 1 83 ? -20.437 1.036 14.111 1.00 93.12 83 LEU A C 1
ATOM 703 O O . LEU A 1 83 ? -20.315 2.254 14.196 1.00 93.12 83 LEU A O 1
ATOM 707 N N . LEU A 1 84 ? -20.362 0.416 12.929 1.00 94.19 84 LEU A N 1
ATOM 708 C CA . LEU A 1 84 ? -20.101 1.139 11.676 1.00 94.19 84 LEU A CA 1
ATOM 709 C C . LEU A 1 84 ? -21.163 2.214 11.395 1.00 94.19 84 LEU A C 1
ATOM 711 O O . LEU A 1 84 ? -20.823 3.341 11.038 1.00 94.19 84 LEU A O 1
ATOM 715 N N . ARG A 1 85 ? -22.447 1.919 11.645 1.00 93.81 85 ARG A N 1
ATOM 716 C CA . ARG A 1 85 ? -23.532 2.911 11.523 1.00 93.81 85 ARG A CA 1
ATOM 717 C C . ARG A 1 85 ? -23.370 4.075 12.500 1.00 93.81 85 ARG A C 1
ATOM 719 O O . ARG A 1 85 ? -23.564 5.218 12.098 1.00 93.81 85 ARG A O 1
ATOM 726 N N . GLN A 1 86 ? -23.006 3.805 13.757 1.00 91.19 86 GLN A N 1
ATOM 727 C CA . GLN A 1 86 ? -22.737 4.853 14.754 1.00 91.19 86 GLN A CA 1
ATOM 728 C C . GLN A 1 86 ? -21.576 5.755 14.327 1.00 91.19 86 GLN A C 1
ATOM 730 O O . GLN A 1 86 ? -21.614 6.967 14.535 1.00 91.19 86 GLN A O 1
ATOM 735 N N . LEU A 1 87 ? -20.565 5.172 13.681 1.00 90.38 87 LEU A N 1
ATOM 736 C CA . LEU A 1 87 ? -19.424 5.900 13.138 1.00 90.38 87 LEU A CA 1
ATOM 737 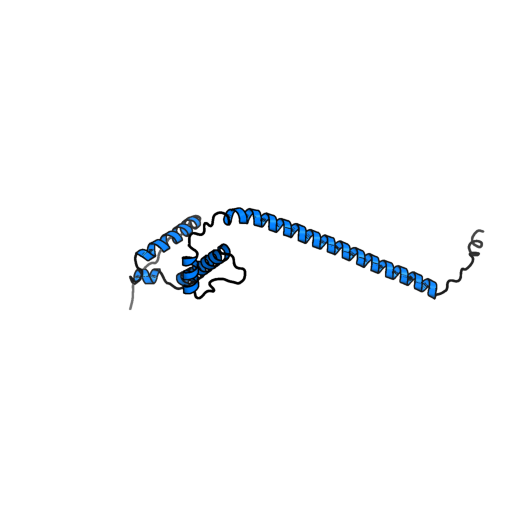C C . LEU A 1 87 ? -19.744 6.656 11.838 1.00 90.38 87 LEU A C 1
ATOM 739 O O . LEU A 1 87 ? -18.895 7.430 11.407 1.00 90.38 87 LEU A O 1
ATOM 743 N N . LYS A 1 88 ? -20.957 6.493 11.282 1.00 93.69 88 LYS A N 1
ATOM 744 C CA . LYS A 1 88 ? -21.401 6.990 9.966 1.00 93.69 88 LYS A CA 1
ATOM 745 C C . LYS A 1 88 ? -20.580 6.440 8.794 1.00 93.69 88 LYS A C 1
ATOM 747 O O . LYS A 1 88 ? -20.460 7.087 7.760 1.00 93.69 88 LYS A O 1
ATOM 752 N N . GLU A 1 89 ? -20.068 5.225 8.949 1.00 93.62 89 GLU A N 1
ATOM 753 C CA . GLU A 1 89 ? -19.254 4.535 7.954 1.00 93.62 89 GLU A CA 1
ATOM 754 C C . GLU A 1 89 ? -20.086 3.532 7.140 1.00 93.62 89 GLU A C 1
ATOM 756 O O . GLU A 1 89 ? -21.067 2.971 7.651 1.00 93.62 89 GLU A O 1
ATOM 761 N N . PRO A 1 90 ? -19.708 3.246 5.879 1.00 96.50 90 PRO A N 1
ATOM 762 C CA . PRO A 1 90 ? -20.360 2.217 5.084 1.00 96.50 90 PRO A CA 1
ATOM 763 C C . PRO A 1 90 ? -20.318 0.858 5.786 1.00 96.50 90 PRO A C 1
ATOM 765 O O . PRO A 1 90 ? -19.270 0.385 6.234 1.00 96.50 90 PRO A O 1
ATOM 768 N N . ILE A 1 91 ? -21.474 0.199 5.836 1.00 94.94 91 ILE A N 1
ATOM 769 C CA . ILE A 1 91 ? -21.634 -1.113 6.479 1.00 94.94 91 ILE A CA 1
ATOM 770 C C . ILE A 1 91 ? -20.817 -2.187 5.749 1.00 94.94 91 ILE A C 1
ATOM 772 O O . ILE A 1 91 ? -20.269 -3.103 6.367 1.00 94.94 91 ILE A O 1
ATOM 776 N N . ARG A 1 92 ? -20.749 -2.074 4.421 1.00 95.69 92 ARG A N 1
ATOM 777 C CA . ARG A 1 92 ? -19.974 -2.950 3.551 1.00 95.69 92 ARG A CA 1
ATOM 778 C C . ARG A 1 92 ? -19.441 -2.165 2.365 1.00 95.69 92 ARG A C 1
ATOM 780 O O . ARG A 1 92 ? -20.222 -1.498 1.689 1.00 95.69 92 ARG A O 1
ATOM 787 N N . LEU A 1 93 ? -18.145 -2.278 2.108 1.00 96.19 93 LEU A N 1
ATOM 788 C CA . LEU A 1 93 ? -17.527 -1.804 0.873 1.00 96.19 93 LEU A CA 1
ATOM 789 C C . LEU A 1 93 ? -17.663 -2.859 -0.236 1.00 96.19 93 LEU A C 1
ATOM 791 O O . LEU A 1 93 ? -17.887 -4.045 0.024 1.00 96.19 93 LEU A O 1
ATOM 795 N N . PHE A 1 94 ? -17.563 -2.428 -1.494 1.00 96.81 94 PHE A N 1
ATOM 796 C CA . PHE A 1 94 ? -17.656 -3.334 -2.638 1.00 96.81 94 PHE A CA 1
ATOM 797 C C . PHE A 1 94 ? -16.507 -4.352 -2.605 1.00 96.81 94 PHE A C 1
ATOM 799 O O . PHE A 1 94 ? -15.345 -3.970 -2.518 1.00 96.81 94 PHE A O 1
ATOM 806 N N . GLY A 1 95 ? -16.837 -5.646 -2.645 1.00 94.81 95 GLY A N 1
ATOM 807 C CA . GLY A 1 95 ? -15.850 -6.730 -2.562 1.00 94.81 95 GLY A CA 1
ATOM 808 C C . GLY A 1 95 ? -15.282 -7.004 -1.162 1.00 94.81 95 GLY A C 1
ATOM 809 O O . GLY A 1 95 ? -14.446 -7.887 -1.023 1.00 94.81 95 GLY A O 1
ATOM 810 N N . GLU A 1 96 ? -15.742 -6.308 -0.118 1.00 94.31 96 GLU A N 1
ATOM 811 C CA . GLU A 1 96 ? -15.219 -6.468 1.246 1.00 94.31 96 GLU A CA 1
ATOM 812 C C . GLU A 1 96 ? -15.684 -7.785 1.894 1.00 94.31 96 GLU A C 1
ATOM 814 O O . GLU A 1 96 ? -16.882 -8.127 1.872 1.00 94.31 96 GLU A O 1
ATOM 819 N N . THR A 1 97 ? -14.739 -8.505 2.505 1.00 93.56 97 THR A N 1
ATOM 820 C CA . THR A 1 97 ? -14.980 -9.707 3.324 1.00 93.56 97 THR A CA 1
ATOM 821 C C . THR A 1 97 ? -15.344 -9.350 4.772 1.00 93.56 97 THR A C 1
ATOM 823 O O . THR A 1 97 ? -15.148 -8.221 5.216 1.00 93.56 97 THR A O 1
ATOM 826 N N . ASP A 1 98 ? -15.888 -10.302 5.535 1.00 90.88 98 ASP A N 1
ATOM 827 C CA . ASP A 1 98 ? -16.270 -10.063 6.938 1.00 90.88 98 ASP A CA 1
ATOM 828 C C . ASP A 1 98 ? -15.062 -9.723 7.827 1.00 90.88 98 ASP A C 1
ATOM 830 O O . ASP A 1 98 ? -15.154 -8.820 8.659 1.00 90.88 98 ASP A O 1
ATOM 834 N N . LEU A 1 99 ? -13.914 -10.366 7.589 1.00 90.56 99 LEU A N 1
ATOM 835 C CA . LEU A 1 99 ? -12.665 -10.079 8.298 1.00 90.56 99 LEU A CA 1
ATOM 836 C C . LEU A 1 99 ? -12.150 -8.665 7.990 1.00 90.56 99 LEU A C 1
ATOM 838 O O . LEU A 1 99 ? -11.841 -7.905 8.902 1.00 90.56 99 LEU A O 1
ATOM 842 N N . GLN A 1 100 ? -12.137 -8.272 6.712 1.00 92.44 100 GLN A N 1
ATOM 843 C CA . GLN A 1 100 ? -11.731 -6.920 6.304 1.00 92.44 100 GLN A CA 1
ATOM 844 C C . GLN A 1 100 ? -12.635 -5.843 6.916 1.00 92.44 100 GLN A C 1
ATOM 846 O O . GLN A 1 100 ? -12.150 -4.817 7.389 1.00 92.44 100 GLN A O 1
ATOM 851 N N . ARG A 1 101 ? -13.947 -6.103 6.975 1.00 93.25 101 ARG A N 1
ATOM 852 C CA . ARG A 1 101 ? -14.926 -5.222 7.626 1.00 93.25 101 ARG A CA 1
ATOM 853 C C . ARG A 1 101 ? -14.629 -5.040 9.115 1.00 93.25 101 ARG A C 1
ATOM 855 O O . ARG A 1 101 ? -14.732 -3.926 9.629 1.00 93.25 101 ARG A O 1
ATOM 862 N N . TYR A 1 102 ? -14.292 -6.128 9.806 1.00 92.62 102 TYR A N 1
ATOM 863 C CA . TYR A 1 102 ? -13.931 -6.106 11.222 1.00 92.62 102 TYR A CA 1
ATOM 864 C C . TYR A 1 102 ? -12.626 -5.338 11.464 1.00 92.62 102 TYR A C 1
ATOM 866 O O . TYR A 1 102 ? -12.590 -4.465 12.332 1.00 92.62 102 TYR A O 1
ATOM 874 N N . ASN A 1 103 ? -11.595 -5.585 10.654 1.00 90.88 103 ASN A N 1
ATOM 875 C CA . ASN A 1 103 ? -10.310 -4.891 10.761 1.00 90.88 103 ASN A CA 1
ATOM 876 C C . ASN A 1 103 ? -10.467 -3.382 10.533 1.00 90.88 103 ASN A C 1
ATOM 878 O O . ASN A 1 103 ? -10.028 -2.588 11.362 1.00 90.88 103 ASN A O 1
ATOM 882 N N . ARG A 1 104 ? -11.226 -2.978 9.506 1.00 93.50 104 ARG A N 1
ATOM 883 C CA . ARG A 1 104 ? -11.558 -1.566 9.263 1.00 93.50 104 ARG A CA 1
ATOM 884 C C . ARG A 1 104 ? -12.258 -0.922 10.459 1.00 93.50 104 ARG A C 1
ATOM 886 O O . ARG A 1 104 ? -11.953 0.207 10.832 1.00 93.50 104 ARG A O 1
ATOM 893 N N . LEU A 1 105 ? -13.207 -1.626 11.079 1.00 91.94 105 LEU A N 1
ATOM 894 C CA . LEU A 1 105 ? -13.867 -1.130 12.286 1.00 91.94 105 LEU A CA 1
ATOM 895 C C . LEU A 1 105 ? -12.873 -0.954 13.449 1.00 91.94 105 LEU A C 1
ATOM 897 O O . LEU A 1 105 ? -12.972 0.032 14.181 1.00 91.94 105 LEU A O 1
ATOM 901 N N . LYS A 1 106 ? -11.931 -1.889 13.620 1.00 88.69 106 LYS A N 1
ATOM 902 C CA . LYS A 1 106 ? -10.889 -1.831 14.655 1.00 88.69 106 LYS A CA 1
ATOM 903 C C . LYS A 1 106 ? -10.007 -0.591 14.473 1.00 88.69 106 LYS A C 1
ATOM 905 O O . LYS A 1 106 ? -9.855 0.175 15.421 1.00 88.69 106 LYS A O 1
ATOM 910 N N . GLU A 1 107 ? -9.531 -0.344 13.256 1.00 87.94 107 GLU A N 1
ATOM 911 C CA . GLU A 1 107 ? -8.731 0.839 12.899 1.00 87.94 107 GLU A CA 1
ATOM 912 C C . GLU A 1 107 ? -9.488 2.150 13.162 1.00 87.94 107 GLU A C 1
ATOM 914 O O . GLU A 1 107 ? -8.977 3.066 13.807 1.00 87.94 107 GLU A O 1
ATOM 919 N N . LEU A 1 108 ? -10.756 2.229 12.741 1.00 87.38 108 LEU A N 1
ATOM 920 C CA . LEU A 1 108 ? -11.597 3.411 12.960 1.00 87.38 108 LEU A CA 1
ATOM 921 C C . LEU A 1 108 ? -11.828 3.715 14.446 1.00 87.38 108 LEU A C 1
ATOM 923 O O . LEU A 1 108 ? -11.958 4.883 14.826 1.00 87.38 108 LEU A O 1
ATOM 927 N N . LYS A 1 109 ? -11.927 2.675 15.283 1.00 80.44 109 LYS A N 1
ATOM 928 C CA . LYS A 1 109 ? -12.096 2.825 16.732 1.00 80.44 109 LYS A CA 1
ATOM 929 C C . LYS A 1 109 ? -10.818 3.360 17.386 1.00 80.44 109 LYS A C 1
ATOM 931 O O . LYS A 1 109 ? -10.935 4.247 18.228 1.00 80.44 109 LYS A O 1
ATOM 936 N N . MET A 1 110 ? -9.638 2.888 16.971 1.00 68.50 110 MET A N 1
ATOM 937 C CA . MET A 1 110 ? -8.351 3.385 17.482 1.00 68.50 110 MET A CA 1
ATOM 938 C C . MET A 1 110 ? -8.140 4.861 17.141 1.00 68.50 110 MET A C 1
ATOM 940 O O . MET A 1 110 ? -8.007 5.679 18.048 1.00 68.50 110 MET A O 1
ATOM 944 N N . ASN A 1 111 ? -8.292 5.238 15.868 1.00 69.06 111 ASN A N 1
ATOM 945 C CA . ASN A 1 111 ? -8.069 6.618 15.421 1.00 69.06 111 ASN A CA 1
ATOM 946 C C . ASN A 1 111 ? -8.970 7.638 16.144 1.00 69.06 111 ASN A C 1
ATOM 948 O O . ASN A 1 111 ? -8.547 8.750 16.454 1.00 69.06 111 ASN A O 1
ATOM 952 N N . LYS A 1 112 ? -10.231 7.285 16.443 1.00 70.25 112 LYS A N 1
ATOM 953 C CA . LYS A 1 112 ? -11.131 8.176 17.202 1.00 70.25 112 LYS A CA 1
ATOM 954 C C . LYS A 1 112 ? -10.779 8.273 18.682 1.00 70.25 112 LYS A C 1
ATOM 956 O O . LYS A 1 112 ? -11.058 9.306 19.287 1.00 70.25 112 LYS A O 1
ATOM 961 N N . ASN A 1 113 ? -10.238 7.214 19.270 1.00 62.53 113 ASN A N 1
ATOM 962 C CA . ASN A 1 113 ? -9.824 7.225 20.668 1.00 62.53 113 ASN A CA 1
ATOM 963 C C . ASN A 1 113 ? -8.538 8.036 20.844 1.00 62.53 113 ASN A C 1
ATOM 965 O O . ASN A 1 113 ? -8.491 8.885 21.726 1.00 62.53 113 ASN A O 1
ATOM 969 N N . GLU A 1 114 ? -7.563 7.869 19.953 1.00 58.81 114 GLU A N 1
ATOM 970 C CA . GLU A 1 114 ? -6.332 8.669 19.931 1.00 58.81 114 GLU A CA 1
ATOM 971 C C . GLU A 1 114 ? -6.624 10.172 19.797 1.00 58.81 114 GLU A C 1
ATOM 973 O O . GLU A 1 114 ? -6.063 10.987 20.529 1.00 58.81 114 GLU A O 1
ATOM 978 N N . LEU A 1 115 ? -7.573 10.549 18.930 1.00 55.88 115 LEU A N 1
ATOM 979 C CA . LEU A 1 115 ? -8.017 11.942 18.803 1.00 55.88 115 LEU A CA 1
ATOM 980 C C . LEU A 1 115 ? -8.636 12.490 20.101 1.00 55.88 115 LEU A C 1
ATOM 982 O O . LEU A 1 115 ? -8.392 13.638 20.452 1.00 55.88 115 LEU A O 1
ATOM 986 N N . LYS A 1 116 ? -9.402 11.681 20.844 1.00 58.72 116 LYS A N 1
ATOM 987 C CA . LYS A 1 116 ? -9.998 12.108 22.124 1.00 58.72 116 LYS A CA 1
ATOM 988 C C . LYS A 1 116 ? -8.974 12.225 23.249 1.00 58.72 116 LYS A C 1
ATOM 990 O O . LYS A 1 116 ? -9.062 13.156 24.045 1.00 58.72 116 LYS A O 1
ATOM 995 N N . ILE A 1 117 ? -8.013 11.303 23.307 1.00 56.81 117 ILE A N 1
ATOM 996 C CA . ILE A 1 117 ? -6.944 11.300 24.316 1.00 56.81 117 ILE A CA 1
ATOM 997 C C . ILE A 1 117 ? -6.059 12.542 24.154 1.00 56.81 117 ILE A C 1
ATOM 999 O O . ILE A 1 117 ? -5.733 13.192 25.142 1.00 56.81 117 ILE A O 1
ATOM 1003 N N . ASN A 1 118 ? -5.748 12.934 22.915 1.00 55.25 118 ASN A N 1
ATOM 1004 C CA . ASN A 1 118 ? -4.919 14.112 22.648 1.00 55.25 118 ASN A CA 1
ATOM 1005 C C . ASN A 1 118 ? -5.624 15.455 22.922 1.00 55.25 118 ASN A C 1
ATOM 1007 O O . ASN A 1 118 ? -4.955 16.470 23.112 1.00 55.25 118 ASN A O 1
ATOM 1011 N N . GLU A 1 119 ? -6.959 15.485 22.952 1.00 58.72 119 GLU A N 1
ATOM 1012 C CA . GLU A 1 119 ? -7.740 16.703 23.215 1.00 58.72 119 GLU A CA 1
ATOM 1013 C C . GLU A 1 119 ? -8.159 16.854 24.687 1.00 58.72 119 GLU A C 1
ATOM 1015 O O . GLU A 1 119 ? -8.370 17.975 25.160 1.00 58.72 119 GLU A 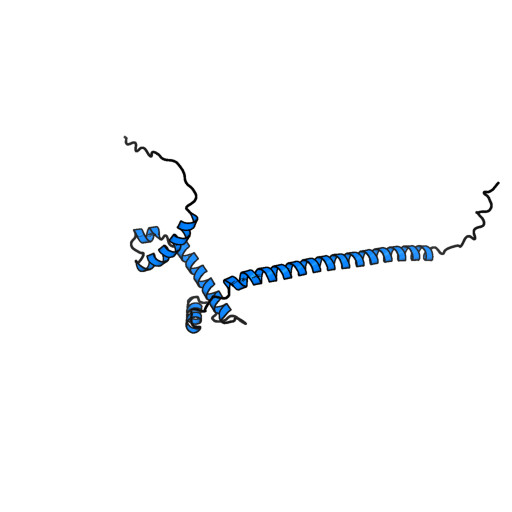O 1
ATOM 1020 N N . GLN A 1 120 ? -8.287 15.755 25.438 1.00 62.62 120 GLN A N 1
ATOM 1021 C CA . GLN A 1 120 ? -8.719 15.812 26.834 1.00 62.62 120 GLN A CA 1
ATOM 1022 C C . GLN A 1 120 ? -7.537 16.006 27.782 1.00 62.62 120 GLN A C 1
ATOM 1024 O O . GLN A 1 120 ? -6.694 15.137 27.958 1.00 62.62 120 GLN A O 1
ATOM 1029 N N . ASN A 1 121 ? -7.508 17.151 28.470 1.00 69.38 121 ASN A N 1
ATOM 1030 C CA . ASN A 1 121 ? -6.566 17.388 29.560 1.00 69.38 121 ASN A CA 1
ATOM 1031 C C . ASN A 1 121 ? -7.016 16.622 30.817 1.00 69.38 121 ASN A C 1
ATOM 1033 O O . ASN A 1 121 ? -7.699 17.166 31.690 1.00 69.38 121 ASN A O 1
ATOM 1037 N N . ILE A 1 122 ? -6.618 15.353 30.871 1.00 70.50 122 ILE A N 1
ATOM 1038 C CA . ILE A 1 122 ? -6.971 14.361 31.893 1.00 70.50 122 ILE A CA 1
ATOM 1039 C C . ILE A 1 122 ? -6.670 14.897 33.301 1.00 70.50 122 ILE A C 1
ATOM 1041 O O . ILE A 1 122 ? -7.523 14.863 34.185 1.00 70.50 122 ILE A O 1
ATOM 1045 N N . PHE A 1 123 ? -5.493 15.505 33.484 1.00 66.00 123 PHE A N 1
ATOM 1046 C CA . PHE A 1 123 ? -5.083 16.116 34.751 1.00 66.00 123 PHE A CA 1
ATOM 1047 C C . PHE A 1 123 ? -6.031 17.231 35.194 1.00 66.00 123 PHE A C 1
ATOM 1049 O O . PHE A 1 123 ? -6.415 17.312 36.361 1.00 66.00 123 PHE A O 1
ATOM 1056 N N . GLY A 1 124 ? -6.440 18.088 34.259 1.00 73.94 124 GLY A N 1
ATOM 1057 C CA . GLY A 1 124 ? -7.382 19.161 34.551 1.00 73.94 124 GLY A CA 1
ATOM 1058 C C . GLY A 1 124 ? -8.756 18.637 34.970 1.00 73.94 124 GLY A C 1
ATOM 1059 O O . GLY A 1 124 ? -9.391 19.230 35.839 1.00 73.94 124 GLY A O 1
ATOM 1060 N N . ASP A 1 125 ? -9.222 17.546 34.370 1.00 73.19 125 ASP A N 1
ATOM 1061 C CA . ASP A 1 125 ? -10.547 16.989 34.654 1.00 73.19 125 ASP A CA 1
ATOM 1062 C C . ASP A 1 125 ? -10.592 16.169 35.947 1.00 73.19 125 ASP A C 1
ATOM 1064 O O . ASP A 1 125 ? -11.607 16.228 36.647 1.00 73.19 125 ASP A O 1
ATOM 1068 N N . VAL A 1 126 ? -9.484 15.520 36.323 1.00 75.19 126 VAL A N 1
ATOM 1069 C CA . VAL A 1 126 ? -9.297 14.910 37.650 1.00 75.19 126 VAL A CA 1
ATOM 1070 C C . VAL A 1 126 ? -9.308 15.986 38.737 1.00 75.19 126 VAL A C 1
ATOM 1072 O O . VAL A 1 126 ? -10.083 15.892 39.686 1.00 75.19 126 VAL A O 1
ATOM 1075 N N . LEU A 1 127 ? -8.546 17.074 38.566 1.00 73.69 127 LEU A N 1
ATOM 1076 C CA . LEU A 1 127 ? -8.539 18.191 39.524 1.00 73.69 127 LEU A CA 1
ATOM 1077 C C . LEU A 1 127 ? -9.904 18.881 39.654 1.00 73.69 127 LEU A C 1
ATOM 1079 O O . LEU A 1 127 ? -10.232 19.419 40.710 1.00 73.69 127 LEU A O 1
ATOM 1083 N N . ARG A 1 128 ? -10.708 18.882 38.585 1.00 78.81 128 ARG A N 1
ATOM 1084 C CA . ARG A 1 128 ? -12.057 19.469 38.568 1.00 78.81 128 ARG A CA 1
ATOM 1085 C C . ARG A 1 128 ? -13.163 18.491 38.977 1.00 78.81 128 ARG A C 1
ATOM 1087 O O . ARG A 1 128 ? -14.325 18.894 38.959 1.00 78.81 128 ARG A O 1
ATOM 1094 N N . GLY A 1 129 ? -12.837 17.236 39.297 1.00 74.00 129 GLY A N 1
ATOM 1095 C CA . GLY A 1 129 ? -13.811 16.205 39.675 1.00 74.00 129 GLY A CA 1
ATOM 1096 C C . GLY A 1 129 ? -14.817 15.856 38.570 1.00 74.00 129 GLY A C 1
ATOM 1097 O O . GLY A 1 129 ? -15.945 15.468 38.862 1.00 74.00 129 GLY A O 1
ATOM 1098 N N . ARG A 1 130 ? -14.453 16.058 37.296 1.00 73.50 130 ARG A N 1
ATOM 1099 C CA . ARG A 1 130 ? -15.322 15.780 36.134 1.00 73.50 130 ARG A CA 1
ATOM 1100 C C . ARG A 1 130 ? -15.133 14.376 35.566 1.00 73.50 130 ARG A C 1
ATOM 1102 O O . ARG A 1 130 ? -16.003 13.908 34.832 1.00 73.50 130 ARG A O 1
ATOM 1109 N N . LEU A 1 131 ? -14.010 13.731 35.877 1.00 67.81 131 LEU A N 1
ATOM 1110 C CA . LEU A 1 131 ? -13.721 12.364 35.464 1.00 67.81 131 LEU A CA 1
ATOM 1111 C C . LEU A 1 131 ? -14.386 11.388 36.447 1.00 67.81 131 LEU A C 1
ATOM 1113 O O . LEU A 1 131 ? -14.229 11.534 37.657 1.00 67.81 131 LEU A O 1
ATOM 1117 N N . LYS A 1 132 ? -15.169 10.436 35.929 1.00 65.25 132 LYS A N 1
ATOM 1118 C CA . LYS A 1 132 ? -15.805 9.382 36.735 1.00 65.25 132 LYS A CA 1
ATOM 1119 C C . LYS A 1 132 ? -14.805 8.255 36.996 1.00 65.25 132 LYS A C 1
ATOM 1121 O O . LYS A 1 132 ? -13.954 8.011 36.145 1.00 65.25 132 LYS A O 1
ATOM 1126 N N . GLU A 1 133 ? -14.944 7.575 38.131 1.00 58.50 133 GLU A N 1
ATOM 1127 C CA . GLU A 1 133 ? -14.029 6.521 38.600 1.00 58.50 133 GLU A CA 1
ATOM 1128 C C . GLU A 1 133 ? -13.813 5.419 37.545 1.00 58.50 133 GLU A C 1
ATOM 1130 O O . GLU A 1 133 ? -12.670 5.122 37.225 1.00 58.50 133 GLU A O 1
ATOM 1135 N N . ASP A 1 134 ? -14.869 4.967 36.858 1.00 57.91 134 ASP A N 1
ATOM 1136 C CA . ASP A 1 134 ? -14.803 3.940 35.795 1.00 57.91 134 ASP A CA 1
ATOM 1137 C C . ASP A 1 134 ? -13.936 4.316 34.569 1.00 57.91 134 ASP A C 1
ATOM 1139 O O . ASP A 1 134 ? -13.706 3.503 33.677 1.00 57.91 134 ASP A O 1
ATOM 1143 N N . SER A 1 135 ? -13.534 5.586 34.442 1.00 57.22 135 SER A N 1
ATOM 1144 C CA . SER A 1 135 ? -12.668 6.063 33.350 1.00 57.22 135 SER A CA 1
ATOM 1145 C C . SER A 1 135 ? -11.178 6.022 33.703 1.00 57.22 135 SER A C 1
ATOM 1147 O O . SER A 1 135 ? -10.358 6.268 32.822 1.00 57.22 135 SER A O 1
ATOM 1149 N N . LEU A 1 136 ? -10.834 5.750 34.967 1.00 58.03 136 LEU A N 1
ATOM 1150 C CA . LEU A 1 136 ? -9.454 5.629 35.445 1.00 58.03 136 LEU A CA 1
ATOM 1151 C C . LEU A 1 136 ? -8.844 4.273 35.073 1.00 58.03 136 LEU A C 1
ATOM 1153 O O . LEU A 1 136 ? -7.682 4.237 34.682 1.00 58.03 136 LEU A O 1
ATOM 1157 N N . ASP A 1 137 ? -9.645 3.205 35.078 1.00 57.03 137 ASP A N 1
ATOM 1158 C CA . ASP A 1 137 ? -9.198 1.841 34.753 1.00 57.03 137 ASP A CA 1
ATOM 1159 C C . ASP A 1 137 ? -8.620 1.742 33.325 1.00 57.03 137 ASP A C 1
ATOM 1161 O O . ASP A 1 137 ? -7.650 1.041 33.079 1.00 57.03 137 ASP A O 1
ATOM 1165 N N . LEU A 1 138 ? -9.156 2.521 32.375 1.00 56.91 138 LEU A N 1
ATOM 1166 C CA . LEU A 1 138 ? -8.648 2.601 30.993 1.00 56.91 138 LEU A CA 1
ATOM 1167 C C . LEU A 1 138 ? -7.312 3.354 30.862 1.00 56.91 138 LEU A C 1
ATOM 1169 O O . LEU A 1 138 ? -6.671 3.281 29.814 1.00 56.91 138 LEU A O 1
ATOM 1173 N N . ILE A 1 139 ? -6.937 4.146 31.869 1.00 57.03 139 ILE A N 1
ATOM 1174 C CA . ILE A 1 139 ? -5.688 4.917 31.888 1.00 57.03 139 ILE A CA 1
ATOM 1175 C C . ILE A 1 139 ? -4.566 4.082 32.510 1.00 57.03 139 ILE A C 1
ATOM 1177 O O . ILE A 1 139 ? -3.426 4.194 32.063 1.00 57.03 139 ILE A O 1
ATOM 1181 N N . GLU A 1 140 ? -4.878 3.253 33.508 1.00 54.78 140 GLU A N 1
ATOM 1182 C CA . GLU A 1 140 ? -3.899 2.416 34.209 1.00 54.78 140 GLU A CA 1
ATOM 1183 C C . GLU A 1 140 ? -3.209 1.438 33.244 1.00 54.78 140 GLU A C 1
ATOM 1185 O O . GLU A 1 140 ? -1.980 1.450 33.153 1.00 54.78 140 GLU A O 1
ATOM 1190 N N . ASP A 1 141 ? -3.987 0.758 32.393 1.00 52.50 141 ASP A N 1
ATOM 1191 C CA . ASP A 1 141 ? -3.479 -0.154 31.355 1.00 52.50 141 ASP A CA 1
ATOM 1192 C C . ASP A 1 141 ? -2.479 0.515 30.387 1.00 52.50 141 ASP A C 1
ATOM 1194 O O . ASP A 1 141 ? -1.566 -0.128 29.878 1.00 52.50 141 ASP A O 1
ATOM 1198 N N . ASN A 1 142 ? -2.626 1.819 30.119 1.00 53.56 142 ASN A N 1
ATOM 1199 C CA . ASN A 1 142 ? -1.784 2.541 29.158 1.00 53.56 142 ASN A CA 1
ATOM 1200 C C . ASN A 1 142 ? -0.528 3.163 29.803 1.00 53.56 142 ASN A C 1
ATOM 1202 O O . ASN A 1 142 ? 0.410 3.530 29.097 1.00 53.56 142 ASN A O 1
ATOM 1206 N N . ILE A 1 143 ? -0.503 3.316 31.134 1.00 55.34 143 ILE A N 1
ATOM 1207 C CA . ILE A 1 143 ? 0.664 3.816 31.880 1.00 55.34 143 ILE A CA 1
ATOM 1208 C C . ILE A 1 143 ? 1.637 2.674 32.191 1.00 55.34 143 ILE A C 1
ATOM 1210 O O . ILE A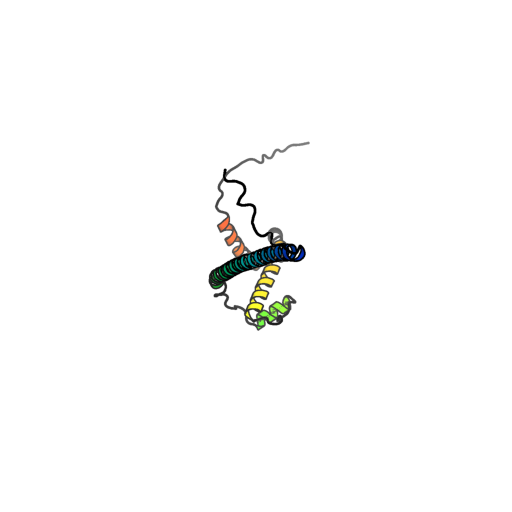 1 143 ? 2.852 2.892 32.164 1.00 55.34 143 ILE A O 1
ATOM 1214 N N . GLU A 1 144 ? 1.138 1.464 32.458 1.00 49.91 144 GLU A N 1
ATOM 1215 C CA . GLU A 1 144 ? 1.994 0.302 32.733 1.00 49.91 144 GLU A CA 1
ATOM 1216 C C . GLU A 1 144 ? 2.952 0.003 31.562 1.00 49.91 144 GLU A C 1
ATOM 1218 O O . GLU A 1 144 ? 4.146 -0.216 31.789 1.00 49.91 144 GLU A O 1
ATOM 1223 N N . ASP A 1 145 ? 2.487 0.166 30.318 1.00 51.38 145 ASP A N 1
ATOM 1224 C CA . ASP A 1 145 ? 3.297 0.009 29.098 1.00 51.38 145 ASP A CA 1
ATOM 1225 C C . ASP A 1 145 ? 4.383 1.097 28.914 1.00 51.38 145 ASP A C 1
ATOM 1227 O O . ASP A 1 145 ? 5.413 0.862 28.266 1.00 51.38 145 ASP A O 1
ATOM 1231 N N . GLU A 1 146 ? 4.194 2.303 29.470 1.00 51.88 146 GLU A N 1
ATOM 1232 C CA . GLU A 1 146 ? 5.193 3.383 29.403 1.00 51.88 146 GLU A CA 1
ATOM 1233 C C . GLU A 1 146 ? 6.265 3.274 30.500 1.00 51.88 146 GLU A C 1
ATOM 1235 O O . GLU A 1 146 ? 7.423 3.648 30.273 1.00 51.88 146 GLU A O 1
ATOM 1240 N N . ILE A 1 147 ? 5.932 2.722 31.672 1.00 51.25 147 ILE A N 1
ATOM 1241 C CA . ILE A 1 147 ? 6.885 2.569 32.785 1.00 51.25 147 ILE A CA 1
ATOM 1242 C C . ILE A 1 147 ? 7.973 1.539 32.444 1.00 51.25 147 ILE A C 1
ATOM 1244 O O . ILE A 1 147 ? 9.140 1.736 32.804 1.00 51.25 147 ILE A O 1
ATOM 1248 N N . GLU A 1 148 ? 7.646 0.489 31.685 1.00 47.50 148 GLU A N 1
ATOM 1249 C CA . GLU A 1 148 ? 8.613 -0.559 31.332 1.00 47.50 148 GLU A CA 1
ATOM 1250 C C . GLU A 1 148 ? 9.727 -0.057 30.389 1.00 47.50 148 GLU A C 1
ATOM 1252 O O . GLU A 1 148 ? 10.862 -0.535 30.443 1.00 47.50 148 GLU A O 1
ATOM 1257 N N . LYS A 1 149 ? 9.465 0.991 29.593 1.00 47.66 149 LYS A N 1
ATOM 1258 C CA . LYS A 1 149 ? 10.442 1.583 28.655 1.00 47.66 149 LYS A CA 1
ATOM 1259 C C . LYS A 1 149 ? 11.266 2.742 29.236 1.00 47.66 149 LYS A C 1
ATOM 1261 O O . LYS A 1 149 ? 12.199 3.211 28.582 1.00 47.66 149 LYS A O 1
ATOM 1266 N N . GLY A 1 150 ? 10.959 3.210 30.449 1.00 40.31 150 GLY A N 1
ATOM 1267 C CA . GLY A 1 150 ? 11.566 4.410 31.045 1.00 40.31 150 GLY A CA 1
ATOM 1268 C C . GLY A 1 150 ? 12.691 4.179 32.063 1.00 40.31 150 GLY A C 1
ATOM 1269 O O . GLY A 1 150 ? 13.309 5.146 32.512 1.00 40.31 150 GLY A O 1
ATOM 1270 N N . SER A 1 151 ? 12.982 2.934 32.453 1.00 40.00 151 SER A N 1
ATOM 1271 C CA . SER A 1 151 ? 13.839 2.652 33.620 1.00 40.00 151 SER A CA 1
ATOM 1272 C C . SER A 1 151 ? 15.357 2.624 33.367 1.00 40.00 151 SER A C 1
ATOM 1274 O O . SER A 1 151 ? 16.116 2.329 34.288 1.00 40.00 151 SER A O 1
ATOM 1276 N N . ASP A 1 152 ? 15.834 3.061 32.196 1.00 46.59 152 ASP A N 1
ATOM 1277 C CA . ASP A 1 152 ? 17.266 3.214 31.900 1.00 46.59 152 ASP A CA 1
ATOM 1278 C C . ASP A 1 152 ? 17.666 4.674 31.636 1.00 46.59 152 ASP A C 1
ATOM 1280 O O . ASP A 1 152 ? 18.004 5.072 30.520 1.00 46.59 152 ASP A O 1
ATOM 1284 N N . LYS A 1 153 ? 17.682 5.493 32.698 1.00 41.69 153 LYS A N 1
ATOM 1285 C CA . LYS A 1 153 ? 18.664 6.589 32.865 1.00 41.69 153 LYS A CA 1
ATOM 1286 C C . LYS A 1 153 ? 18.661 7.158 34.288 1.00 41.69 153 LYS A C 1
ATOM 1288 O O . LYS A 1 153 ? 18.056 8.179 34.600 1.00 41.69 153 LYS A O 1
ATOM 1293 N N . LYS A 1 154 ? 19.474 6.543 35.152 1.00 40.78 154 LYS A N 1
ATOM 1294 C CA . LYS A 1 154 ? 20.128 7.245 36.271 1.00 40.78 154 LYS A CA 1
ATOM 1295 C C . LYS A 1 154 ? 20.955 8.410 35.710 1.00 40.78 154 LYS A C 1
ATOM 1297 O O . LYS A 1 154 ? 21.870 8.158 34.932 1.00 40.78 154 LYS A O 1
ATOM 1302 N N . ASN A 1 155 ? 20.732 9.644 36.169 1.00 36.22 155 ASN A N 1
ATOM 1303 C CA . ASN A 1 155 ? 21.509 10.289 37.248 1.00 36.22 155 ASN A CA 1
ATOM 1304 C C . ASN A 1 155 ? 21.453 11.835 37.197 1.00 36.22 155 ASN A C 1
ATOM 1306 O O . ASN A 1 155 ? 21.723 12.430 36.160 1.00 36.22 155 ASN A O 1
ATOM 1310 N N . LYS A 1 156 ? 21.350 12.425 38.402 1.00 39.25 156 LYS A N 1
ATOM 1311 C CA . LYS A 1 156 ? 22.046 13.647 38.870 1.00 39.25 156 LYS A CA 1
ATOM 1312 C C . LYS A 1 156 ? 21.604 15.019 38.320 1.00 39.25 156 LYS A C 1
ATOM 1314 O O . LYS A 1 156 ? 22.099 15.471 37.298 1.00 39.25 156 LYS A O 1
ATOM 1319 N N . ASN A 1 157 ? 20.888 15.804 39.134 1.00 38.03 157 ASN A N 1
ATOM 1320 C CA . ASN A 1 157 ? 21.528 16.685 40.129 1.00 38.03 157 ASN A CA 1
ATOM 1321 C C . ASN A 1 157 ? 20.515 17.511 40.938 1.00 38.03 157 ASN A C 1
ATOM 1323 O O . ASN A 1 157 ? 19.577 18.094 40.407 1.00 38.03 157 ASN A O 1
ATOM 1327 N N . ASN A 1 158 ? 20.779 17.560 42.243 1.00 38.12 158 ASN A N 1
ATOM 1328 C CA . ASN A 1 158 ? 20.107 18.371 43.248 1.00 38.12 158 ASN A CA 1
ATOM 1329 C C . ASN A 1 158 ? 20.357 19.879 43.063 1.00 38.12 158 ASN A C 1
ATOM 1331 O O . ASN A 1 158 ? 21.453 20.287 42.683 1.00 38.12 158 ASN A O 1
ATOM 1335 N N . SER A 1 159 ? 19.398 20.669 43.555 1.00 37.00 159 SER A N 1
ATOM 1336 C CA . SER A 1 159 ? 19.560 21.703 44.599 1.00 37.00 159 SER A CA 1
ATOM 1337 C C . SER A 1 159 ? 19.034 23.107 44.264 1.00 37.00 159 SER A C 1
ATOM 1339 O O . SER A 1 159 ? 19.413 23.734 43.283 1.00 37.00 159 SER A O 1
ATOM 1341 N N . ASN A 1 160 ? 18.227 23.587 45.218 1.00 38.69 160 ASN A N 1
ATOM 1342 C CA . ASN A 1 160 ? 18.044 24.967 45.668 1.00 38.69 160 ASN A CA 1
ATOM 1343 C C . ASN A 1 160 ? 17.265 25.949 44.781 1.00 38.69 160 ASN A C 1
ATOM 1345 O O . ASN A 1 160 ? 17.834 26.703 43.999 1.00 38.69 160 ASN A O 1
ATOM 1349 N N . VAL A 1 161 ? 15.966 26.080 45.075 1.00 39.44 161 VAL A N 1
ATOM 1350 C CA . VAL A 1 161 ? 15.265 27.366 44.942 1.00 39.44 161 VAL A CA 1
ATOM 1351 C C . VAL A 1 161 ? 15.202 27.999 46.331 1.00 39.44 161 VAL A C 1
ATOM 1353 O O . VAL A 1 161 ? 14.375 27.643 47.168 1.00 39.44 161 VAL A O 1
ATOM 1356 N N . SER A 1 162 ? 16.144 28.906 46.582 1.00 41.62 162 SER A N 1
ATOM 1357 C CA . SER A 1 162 ? 16.163 29.781 47.750 1.00 41.62 162 SER A CA 1
ATOM 1358 C C . SER A 1 162 ? 15.047 30.814 47.623 1.00 41.62 162 SER A C 1
ATOM 1360 O O . SER A 1 162 ? 15.055 31.643 46.716 1.00 41.62 162 SER A O 1
ATOM 1362 N N . ILE A 1 163 ? 14.095 30.769 48.550 1.00 45.75 163 ILE A N 1
ATOM 1363 C CA . ILE A 1 163 ? 13.138 31.845 48.800 1.00 45.75 163 ILE A CA 1
ATOM 1364 C C . ILE A 1 163 ? 13.901 33.014 49.425 1.00 45.75 163 ILE A C 1
ATOM 1366 O O . ILE A 1 163 ? 14.457 32.885 50.515 1.00 45.75 163 ILE A O 1
ATOM 1370 N N . SER A 1 164 ? 13.929 34.155 48.737 1.00 43.62 164 SER A N 1
ATOM 1371 C CA . SER A 1 164 ? 14.296 35.437 49.336 1.00 43.62 164 SER A CA 1
ATOM 1372 C C . SER A 1 164 ? 13.066 36.337 49.394 1.00 43.62 164 SER A C 1
ATOM 1374 O O . SER A 1 164 ? 12.590 36.832 48.373 1.00 43.62 164 SER A O 1
ATOM 1376 N N . GLU A 1 165 ? 12.568 36.532 50.612 1.00 43.81 165 GLU A N 1
ATOM 1377 C CA . GLU A 1 165 ? 11.707 37.650 50.982 1.00 43.81 165 GLU A CA 1
ATOM 1378 C C . GLU A 1 165 ? 12.441 39.001 50.878 1.00 43.81 165 GLU A C 1
ATOM 1380 O O . GLU A 1 165 ? 13.664 39.071 51.022 1.00 43.81 165 GLU A O 1
ATOM 1385 N N . LYS A 1 166 ? 11.612 40.059 50.845 1.00 44.22 166 LYS A N 1
ATOM 1386 C CA . LYS A 1 166 ? 11.870 41.501 51.060 1.00 44.22 166 LYS A CA 1
ATOM 1387 C C . LYS A 1 166 ? 12.266 42.273 49.795 1.00 44.22 166 LYS A C 1
ATOM 1389 O O . LYS A 1 166 ? 13.166 41.880 49.075 1.00 44.22 166 LYS A O 1
ATOM 1394 N N . GLY A 1 167 ? 11.677 43.426 49.497 1.00 42.44 167 GLY A N 1
ATOM 1395 C CA . GLY A 1 167 ? 10.714 44.241 50.234 1.00 42.44 167 GLY A CA 1
ATOM 1396 C C . GLY A 1 167 ? 10.696 45.672 49.680 1.00 42.44 167 GLY A C 1
ATOM 1397 O O . GLY A 1 167 ? 11.611 46.047 48.949 1.00 42.44 167 GLY A O 1
ATOM 1398 N N . LYS A 1 168 ? 9.705 46.437 50.159 1.00 37.16 168 LYS A N 1
ATOM 1399 C CA . LYS A 1 168 ? 9.357 47.848 49.893 1.00 37.16 168 LYS A CA 1
ATOM 1400 C C . LYS A 1 168 ? 8.542 48.135 48.639 1.00 37.16 168 LYS A C 1
ATOM 1402 O O . LYS A 1 168 ? 9.050 47.929 47.523 1.00 37.16 168 LYS A O 1
#

InterPro domains:
  IPR014906 Pre-mRNA processing factor 4 (PRP4)-like [PF08799] (81-108)
  IPR014906 Pre-mRNA processing factor 4 (PRP4)-like [SM00500] (75-125)
  IPR036285 PRP4-like superfamily [G3DSA:4.10.280.110] (50-121)
  IPR036285 PRP4-like superfamily [SSF158230] (60-115)
  IPR039979 Pre-mRNA-splicing factor 18 [PTHR13007] (4-151)

pLDDT: mean 71.71, std 19.71, range [36.22, 96.81]

Sequence (168 aa):
MDSLDKIKGNKRWFKQADLENQKNKEINNFYEKELKKKKIEEYERLKKLNDTLDEKHKKNNADVENEETNIEITLSNKQIIMLLRQLKEPIRLFGETDLQRYNRLKELKMNKNELKINEQNIFGDVLRGRLKEDSLDLIEDNIEDEIEKGSDKKNKNNSNVSISEKGK

Secondary structure (DSSP, 8-state):
--SSGGG-----PPPHHHHHHHHHHHHHHHHHHHHHHHHHHHHHHHHHHHHHHHHHHHHHHHHHHHHSTT----S-HHHHHHHHHHTT--S--TT--HHHHHHHHHHHHHHHHHHHHHH--HHHHHHTT-S-GGGTHHHHHHHHHHHTTS------------------

Organism: Plasmodium falciparum (isolate HB3) (NCBI:txid137071)